Protein AF-A0A920TGI7-F1 (afdb_monomer)

pLDDT: mean 84.49, std 16.95, range [45.69, 96.75]

Sequence (63 aa):
MKYIIRTKDENLRLIDYWVIEEKEEKKAIALAANDTRTRKAYDWSISPVNRAFSPTEGGWKLI

Radius of gyration: 12.66 Å; Cα contacts (8 Å, |Δi|>4): 95; chains: 1; bounding box: 22×30×34 Å

Solvent-accessible surface area (backbone atoms only — not comparable to full-atom values): 3906 Å² total; per-residue (Å²): 82,38,31,40,39,38,24,17,43,92,84,69,45,80,74,49,71,50,76,48,80,38,86,47,69,71,58,44,50,53,54,49,64,68,33,69,65,47,69,69,29,71,42,68,51,76,43,80,45,92,63,87,82,43,82,92,71,82,54,85,82,79,131

Secondary structure (DSSP, 8-state):
-EEEEEEE-TT--EEEEEEEE-S-HHHHHHHHHHSHHHHHSSEEEEEEE-S---GGGTS----

Structure (mmCIF, N/CA/C/O backbone):
data_AF-A0A920TGI7-F1
#
_entry.id   AF-A0A920TGI7-F1
#
loop_
_atom_site.group_PDB
_atom_site.id
_atom_site.type_symbol
_atom_site.label_atom_id
_atom_site.label_alt_id
_atom_site.label_comp_id
_atom_site.label_asym_id
_atom_site.label_entity_id
_atom_site.label_seq_id
_atom_site.pdbx_PDB_ins_code
_atom_site.Cartn_x
_atom_site.Cartn_y
_atom_site.Cartn_z
_atom_site.occupancy
_atom_site.B_iso_or_equiv
_atom_site.auth_seq_id
_atom_site.auth_comp_id
_atom_site.auth_asym_id
_atom_site.auth_atom_id
_atom_site.pdbx_PDB_model_num
ATOM 1 N N . MET A 1 1 ? -5.968 0.702 13.476 1.00 86.25 1 MET A N 1
ATOM 2 C CA . MET A 1 1 ? -5.568 -0.552 12.802 1.00 86.25 1 MET A CA 1
ATOM 3 C C . MET A 1 1 ? -4.230 -0.321 12.133 1.00 86.25 1 MET A C 1
ATOM 5 O O . MET A 1 1 ? -3.867 0.824 11.907 1.00 86.25 1 MET A O 1
ATOM 9 N N . LYS A 1 2 ? -3.476 -1.380 11.855 1.00 88.50 2 LYS A N 1
ATOM 10 C CA . LYS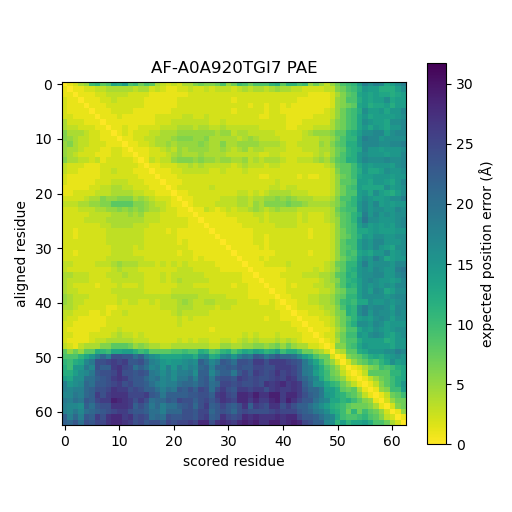 A 1 2 ? -2.220 -1.258 11.114 1.00 88.50 2 LYS A CA 1
ATOM 11 C C . LYS A 1 2 ? -2.438 -1.783 9.706 1.00 88.50 2 LYS A C 1
ATOM 13 O O . LYS A 1 2 ? -3.156 -2.763 9.535 1.00 88.50 2 LYS A O 1
ATOM 18 N N . TYR A 1 3 ? -1.834 -1.140 8.722 1.00 91.75 3 TYR A N 1
ATOM 19 C CA . TYR A 1 3 ? -1.854 -1.574 7.332 1.00 91.75 3 TYR A CA 1
ATOM 20 C C . TYR A 1 3 ? -0.428 -1.614 6.821 1.00 91.75 3 TYR A C 1
ATOM 22 O O . TYR A 1 3 ? 0.330 -0.677 7.052 1.00 91.75 3 TYR A O 1
ATOM 30 N N . ILE A 1 4 ? -0.064 -2.692 6.138 1.00 93.69 4 ILE A N 1
ATOM 31 C CA . ILE A 1 4 ? 1.221 -2.806 5.460 1.00 93.69 4 ILE A CA 1
ATOM 32 C C . ILE A 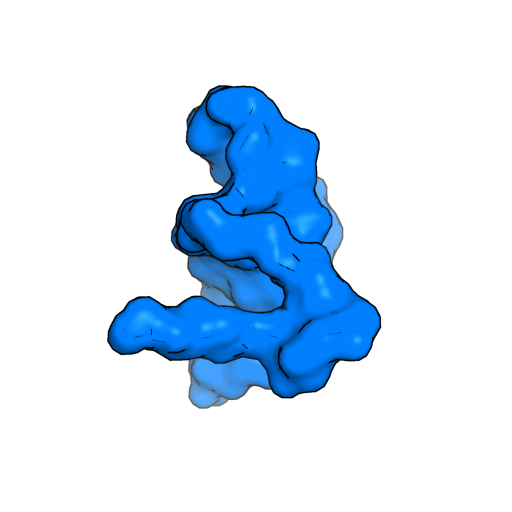1 4 ? 1.037 -2.408 4.003 1.00 93.69 4 ILE A C 1
ATOM 34 O O . ILE A 1 4 ? 0.168 -2.947 3.316 1.00 93.69 4 ILE A O 1
ATOM 38 N N . ILE A 1 5 ? 1.856 -1.467 3.552 1.00 95.75 5 ILE A N 1
ATOM 39 C CA . ILE A 1 5 ? 1.979 -1.073 2.156 1.00 95.75 5 ILE A CA 1
ATOM 40 C C . ILE A 1 5 ? 3.206 -1.775 1.603 1.00 95.75 5 ILE A C 1
ATOM 42 O O . ILE A 1 5 ? 4.236 -1.837 2.271 1.00 95.75 5 ILE A O 1
ATOM 46 N N . ARG A 1 6 ? 3.089 -2.312 0.394 1.00 95.62 6 ARG A N 1
ATOM 47 C CA . ARG A 1 6 ? 4.177 -2.961 -0.337 1.00 95.62 6 ARG A CA 1
ATOM 48 C C . ARG A 1 6 ? 4.255 -2.360 -1.725 1.00 95.62 6 ARG A C 1
ATOM 50 O O . ARG A 1 6 ? 3.220 -2.277 -2.382 1.00 95.62 6 ARG A O 1
ATOM 57 N N . THR A 1 7 ? 5.446 -1.996 -2.175 1.00 96.75 7 THR A N 1
ATOM 58 C CA . THR A 1 7 ? 5.694 -1.482 -3.528 1.00 96.75 7 THR A CA 1
ATOM 59 C C . THR A 1 7 ? 6.504 -2.480 -4.344 1.00 96.75 7 THR A C 1
ATOM 61 O O . THR A 1 7 ? 7.310 -3.239 -3.798 1.00 96.75 7 THR A O 1
ATOM 64 N N . LYS A 1 8 ? 6.284 -2.494 -5.658 1.00 96.62 8 LYS A N 1
ATOM 65 C CA . LYS A 1 8 ? 6.975 -3.381 -6.592 1.00 96.62 8 LYS A CA 1
ATOM 66 C C . LYS A 1 8 ? 7.611 -2.624 -7.752 1.00 96.62 8 LYS A C 1
ATOM 68 O O . LYS A 1 8 ? 7.154 -1.537 -8.116 1.00 96.62 8 LYS A O 1
ATOM 73 N N . ASP A 1 9 ? 8.650 -3.231 -8.318 1.00 94.94 9 ASP A N 1
ATOM 74 C CA . ASP A 1 9 ? 9.271 -2.797 -9.569 1.00 94.94 9 ASP A CA 1
ATOM 75 C C . ASP A 1 9 ? 8.515 -3.331 -10.793 1.00 94.94 9 ASP A C 1
ATOM 77 O O . ASP A 1 9 ? 7.511 -4.040 -10.685 1.00 94.94 9 ASP A O 1
ATOM 81 N N . GLU A 1 10 ? 9.029 -2.994 -11.970 1.00 94.88 10 GLU A N 1
ATOM 82 C CA . GLU A 1 10 ? 8.520 -3.431 -13.274 1.00 94.88 10 GLU A CA 1
ATOM 83 C C . GLU A 1 10 ? 8.578 -4.960 -13.457 1.00 94.88 10 GLU A C 1
ATOM 85 O O . GLU A 1 10 ? 7.831 -5.521 -14.253 1.00 94.88 10 GLU A O 1
ATOM 90 N N . ASN A 1 11 ? 9.422 -5.654 -12.686 1.00 96.12 11 ASN A N 1
ATOM 91 C CA . ASN A 1 11 ? 9.520 -7.115 -12.656 1.00 96.12 11 ASN A CA 1
ATOM 92 C C . ASN A 1 11 ? 8.619 -7.739 -11.575 1.00 96.12 11 ASN A C 1
ATOM 94 O O . ASN A 1 11 ? 8.762 -8.924 -11.263 1.00 96.12 11 ASN A O 1
ATOM 98 N N . LEU A 1 12 ? 7.722 -6.948 -10.973 1.00 90.94 12 LEU A N 1
ATOM 99 C CA . LEU A 1 12 ? 6.851 -7.323 -9.857 1.00 90.94 12 LEU A CA 1
ATOM 100 C C . LEU A 1 12 ? 7.608 -7.795 -8.603 1.00 90.94 12 LEU A C 1
ATOM 102 O O . LEU A 1 12 ? 7.040 -8.479 -7.746 1.00 90.94 12 LEU A O 1
ATOM 106 N N . ARG A 1 13 ? 8.881 -7.419 -8.457 1.00 92.81 13 ARG A N 1
ATOM 107 C CA . ARG A 1 13 ? 9.683 -7.710 -7.267 1.00 92.81 13 ARG A CA 1
ATOM 108 C C . ARG A 1 13 ? 9.392 -6.678 -6.195 1.00 92.81 13 ARG A C 1
ATOM 110 O O . ARG A 1 13 ? 9.318 -5.487 -6.477 1.00 92.81 13 ARG A O 1
ATOM 117 N N . LEU A 1 14 ? 9.250 -7.142 -4.957 1.00 92.06 14 LEU A N 1
ATOM 118 C CA . LEU A 1 14 ? 9.084 -6.273 -3.796 1.00 92.06 14 LEU A CA 1
ATOM 119 C C . LEU A 1 14 ? 10.324 -5.378 -3.643 1.00 92.06 14 LEU A C 1
ATOM 121 O O . LEU A 1 14 ? 11.422 -5.901 -3.466 1.00 92.06 14 LEU A O 1
ATOM 125 N N . ILE A 1 15 ? 10.138 -4.058 -3.688 1.00 93.31 15 ILE A N 1
ATOM 126 C CA . ILE A 1 15 ? 11.226 -3.087 -3.485 1.00 93.31 15 ILE A CA 1
ATOM 127 C C . ILE A 1 15 ? 11.214 -2.557 -2.054 1.00 93.31 15 ILE A C 1
ATOM 129 O O . ILE A 1 15 ? 12.260 -2.470 -1.419 1.00 93.31 15 ILE A O 1
ATOM 133 N N . ASP A 1 16 ? 10.038 -2.182 -1.551 1.00 93.19 16 ASP A N 1
ATOM 134 C CA . ASP A 1 16 ? 9.900 -1.535 -0.250 1.00 93.19 16 ASP A CA 1
ATOM 135 C C . ASP A 1 16 ? 8.582 -1.939 0.424 1.00 93.19 16 ASP A C 1
ATOM 137 O O . ASP A 1 16 ? 7.612 -2.358 -0.223 1.00 93.19 16 ASP A O 1
ATOM 141 N N . TYR A 1 17 ? 8.552 -1.824 1.748 1.00 93.69 17 TYR A N 1
ATOM 142 C CA . TYR A 1 17 ? 7.340 -1.966 2.535 1.00 93.69 17 TYR A CA 1
ATOM 143 C C . TYR A 1 17 ? 7.396 -1.115 3.801 1.00 93.69 17 TYR A C 1
ATOM 145 O O . TYR A 1 17 ? 8.436 -0.937 4.430 1.00 93.69 17 TYR A O 1
ATOM 153 N N . TRP A 1 18 ? 6.238 -0.623 4.223 1.00 94.00 18 TRP A N 1
ATOM 154 C CA . TRP A 1 18 ? 6.102 0.083 5.493 1.00 94.00 18 TRP A CA 1
ATOM 155 C C . TRP A 1 18 ? 4.714 -0.119 6.078 1.00 94.00 18 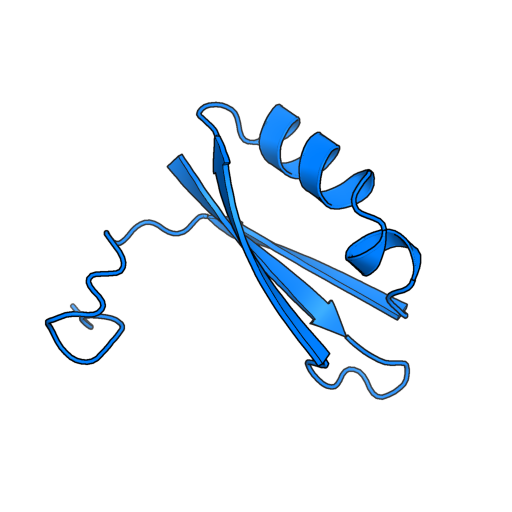TRP A C 1
ATOM 157 O O . TRP A 1 18 ? 3.806 -0.633 5.425 1.00 94.00 18 TRP A O 1
ATOM 167 N N . VAL A 1 19 ? 4.558 0.281 7.336 1.00 91.88 19 VAL A N 1
ATOM 168 C CA . VAL A 1 19 ? 3.293 0.185 8.056 1.00 91.88 19 VAL A CA 1
ATOM 169 C C . VAL A 1 19 ? 2.748 1.582 8.306 1.00 91.8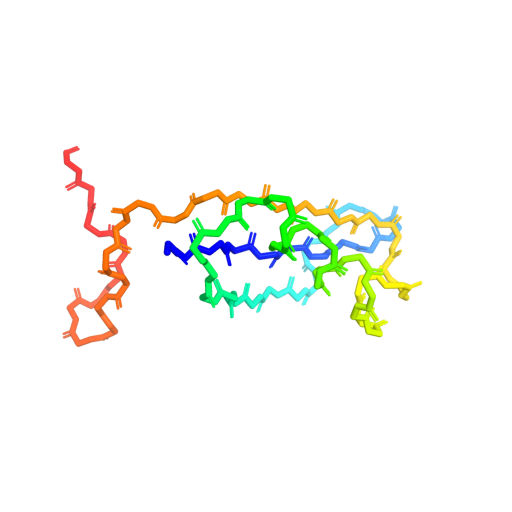8 19 VAL A C 1
ATOM 171 O O . VAL A 1 19 ? 3.482 2.464 8.747 1.00 91.88 19 VAL A O 1
ATOM 174 N N . ILE A 1 20 ? 1.457 1.767 8.054 1.00 92.19 20 ILE A N 1
ATOM 175 C CA . ILE A 1 20 ? 0.697 2.926 8.520 1.00 92.19 20 ILE A CA 1
ATOM 176 C C . ILE A 1 20 ? -0.273 2.487 9.607 1.00 92.19 20 ILE A C 1
ATOM 178 O O . ILE A 1 20 ? -0.870 1.409 9.535 1.00 92.19 20 ILE A O 1
ATOM 182 N N . GLU A 1 21 ? -0.422 3.323 10.625 1.00 91.81 21 GLU A N 1
ATOM 183 C CA . GLU A 1 21 ? -1.400 3.124 11.683 1.00 91.81 21 GLU A CA 1
ATOM 184 C C . GLU A 1 21 ? -2.547 4.109 11.489 1.00 91.81 21 GLU A C 1
ATOM 186 O O . GLU A 1 21 ? -2.370 5.315 11.607 1.00 91.81 21 GLU A O 1
ATOM 191 N N . GLU A 1 22 ? -3.722 3.584 11.156 1.00 92.81 22 GLU A N 1
ATOM 192 C CA . GLU A 1 22 ? -4.911 4.380 10.875 1.00 92.81 22 GLU A CA 1
ATOM 193 C C . GLU A 1 22 ? -6.168 3.615 11.305 1.00 92.81 22 GLU A C 1
ATOM 195 O O . GLU A 1 22 ? -6.229 2.380 11.261 1.00 92.81 22 GLU A O 1
ATOM 200 N N . LYS A 1 23 ? -7.181 4.328 11.797 1.00 88.94 23 LYS A N 1
ATOM 201 C CA . LYS A 1 23 ? -8.433 3.719 12.267 1.00 88.94 23 LYS A CA 1
ATOM 202 C C . LYS A 1 23 ? -9.347 3.342 11.106 1.00 88.94 23 LYS A C 1
ATOM 204 O O . LYS A 1 23 ? -9.986 2.299 11.167 1.00 88.94 23 LYS A O 1
ATOM 209 N N . GLU A 1 24 ? -9.371 4.157 10.057 1.00 91.69 24 GLU A N 1
ATOM 210 C CA . GLU A 1 24 ? -10.244 3.978 8.897 1.00 91.69 24 GLU A CA 1
ATOM 211 C C . GLU A 1 24 ? -9.463 3.485 7.676 1.00 91.69 24 GLU A C 1
ATOM 213 O O . GLU A 1 24 ? -8.511 4.125 7.230 1.00 91.69 24 GLU A O 1
ATOM 218 N N . GLU A 1 25 ? -9.914 2.389 7.070 1.00 89.19 25 GLU A N 1
ATOM 219 C CA . GLU A 1 25 ? -9.286 1.822 5.870 1.00 89.19 25 GLU A CA 1
ATOM 220 C C . GLU A 1 25 ? -9.217 2.827 4.711 1.00 89.19 25 GLU A C 1
ATOM 222 O O . GLU A 1 25 ? -8.187 2.959 4.056 1.00 89.19 25 GLU A O 1
ATOM 227 N N . LYS A 1 26 ? -10.275 3.618 4.498 1.00 94.00 26 LYS A N 1
ATOM 228 C CA . LYS A 1 26 ? -10.302 4.641 3.439 1.00 94.00 26 LYS A CA 1
ATOM 229 C C . LYS A 1 26 ? -9.207 5.695 3.614 1.00 94.00 26 LYS A C 1
ATOM 231 O O . LYS A 1 26 ? -8.586 6.100 2.633 1.00 94.00 26 LYS A O 1
ATOM 236 N N . LYS A 1 27 ? -8.946 6.118 4.855 1.00 94.75 27 LYS A N 1
ATOM 237 C CA . LYS A 1 27 ? -7.855 7.051 5.167 1.00 94.75 27 LYS A CA 1
ATOM 238 C C . LYS A 1 27 ? -6.500 6.385 4.965 1.00 94.75 27 LYS A C 1
ATOM 240 O O . LYS A 1 27 ? -5.611 7.003 4.392 1.00 94.75 27 LYS A O 1
ATOM 245 N N . ALA A 1 28 ? -6.370 5.114 5.343 1.00 93.44 28 ALA A N 1
ATOM 246 C CA . ALA A 1 28 ? -5.155 4.341 5.122 1.00 93.44 28 ALA A CA 1
ATOM 247 C C . ALA A 1 28 ? -4.806 4.240 3.624 1.00 93.44 28 ALA A C 1
ATOM 249 O O . ALA A 1 28 ? -3.670 4.494 3.229 1.00 93.44 28 ALA A O 1
ATOM 250 N N . ILE A 1 29 ? -5.802 3.958 2.780 1.00 94.69 29 ILE A N 1
ATOM 251 C CA . ILE A 1 29 ? -5.651 3.927 1.319 1.00 94.69 29 ILE A CA 1
ATOM 252 C C . ILE A 1 29 ? -5.258 5.308 0.785 1.00 94.69 29 ILE A C 1
ATOM 254 O O . ILE A 1 29 ? -4.329 5.406 -0.011 1.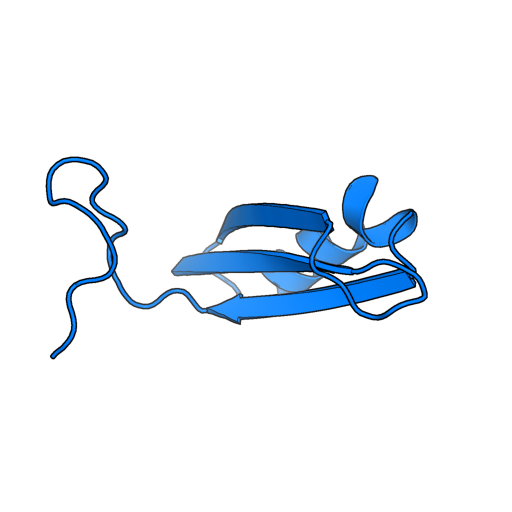00 94.69 29 ILE A O 1
ATOM 258 N N . ALA A 1 30 ? -5.922 6.378 1.233 1.00 96.06 30 ALA A N 1
ATOM 259 C CA . ALA A 1 30 ? -5.611 7.737 0.789 1.00 96.06 30 ALA A CA 1
ATOM 260 C C . ALA A 1 30 ? -4.188 8.175 1.184 1.00 96.06 30 ALA A C 1
ATOM 262 O O . ALA A 1 30 ? -3.498 8.818 0.393 1.00 96.06 30 ALA A O 1
ATOM 263 N N . LEU A 1 31 ? -3.728 7.810 2.384 1.00 95.19 31 LEU A N 1
ATOM 264 C CA . LEU A 1 31 ? -2.356 8.055 2.834 1.00 95.19 31 LEU A CA 1
ATOM 265 C C . LEU A 1 31 ? -1.350 7.266 1.994 1.00 95.19 31 LEU A C 1
ATOM 267 O O . LEU A 1 31 ? -0.369 7.838 1.524 1.00 95.19 31 LEU A O 1
ATOM 271 N N . ALA A 1 32 ? -1.616 5.979 1.758 1.00 95.06 32 ALA A N 1
ATOM 272 C CA . ALA A 1 32 ? -0.772 5.143 0.917 1.00 95.06 32 ALA A CA 1
ATOM 273 C C . ALA A 1 32 ? -0.694 5.686 -0.516 1.00 95.06 3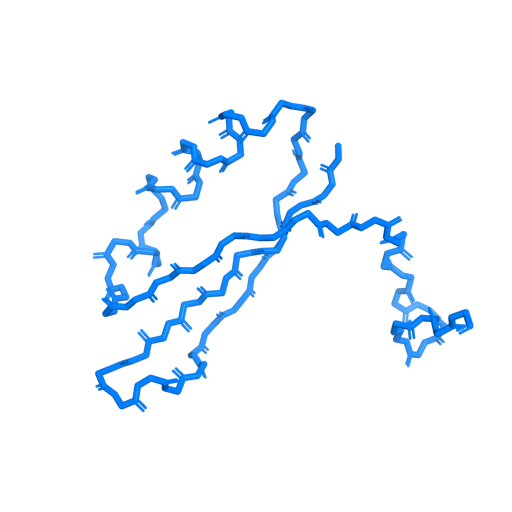2 ALA A C 1
ATOM 275 O O . ALA A 1 32 ? 0.401 5.799 -1.048 1.00 95.06 32 ALA A O 1
ATOM 276 N N . ALA A 1 33 ? -1.811 6.096 -1.119 1.00 94.69 33 ALA A N 1
ATOM 277 C CA . ALA A 1 33 ? -1.855 6.621 -2.485 1.00 94.69 33 ALA A CA 1
ATOM 278 C C . ALA A 1 33 ? -1.119 7.966 -2.656 1.00 94.69 33 ALA A C 1
ATOM 280 O O . ALA A 1 33 ? -0.623 8.264 -3.742 1.00 94.69 33 ALA A O 1
ATOM 281 N N . ASN A 1 34 ? -1.033 8.774 -1.595 1.00 95.31 34 ASN A N 1
ATOM 282 C CA . ASN A 1 34 ? -0.334 10.061 -1.617 1.00 95.31 34 ASN A CA 1
ATOM 283 C C . ASN A 1 34 ? 1.168 9.960 -1.290 1.00 95.31 34 ASN A C 1
ATOM 285 O O . ASN A 1 34 ? 1.889 10.946 -1.466 1.00 95.31 34 ASN A O 1
ATOM 289 N N . ASP A 1 35 ? 1.660 8.806 -0.831 1.00 94.69 35 ASP A N 1
ATOM 290 C CA . ASP A 1 35 ? 3.075 8.615 -0.496 1.00 94.69 35 ASP A CA 1
ATOM 291 C C . ASP A 1 35 ? 3.957 8.675 -1.759 1.00 94.69 35 ASP A C 1
ATOM 293 O O . ASP A 1 35 ? 3.640 8.134 -2.818 1.00 94.69 35 ASP A O 1
ATOM 297 N N . THR A 1 36 ? 5.114 9.329 -1.665 1.00 94.44 36 THR A N 1
ATOM 298 C CA . THR A 1 36 ? 6.048 9.424 -2.799 1.00 94.44 36 THR A CA 1
ATOM 299 C C . THR A 1 36 ? 6.535 8.043 -3.259 1.00 94.44 36 THR A C 1
ATOM 301 O O . THR A 1 36 ? 6.802 7.854 -4.444 1.00 94.44 36 THR A O 1
ATOM 304 N N . ARG A 1 37 ? 6.645 7.071 -2.345 1.00 93.50 37 ARG A N 1
ATOM 305 C CA . ARG A 1 37 ? 7.107 5.706 -2.632 1.00 93.50 37 ARG A CA 1
ATOM 306 C C . ARG A 1 37 ? 6.104 4.920 -3.463 1.00 93.50 37 ARG A C 1
ATOM 308 O O . ARG A 1 37 ? 6.517 4.255 -4.404 1.00 93.50 37 ARG A O 1
ATOM 315 N N . THR A 1 38 ? 4.809 5.018 -3.165 1.00 94.12 38 THR A N 1
ATOM 316 C CA . THR A 1 38 ? 3.761 4.383 -3.986 1.00 94.12 38 THR A CA 1
ATOM 317 C C . THR A 1 38 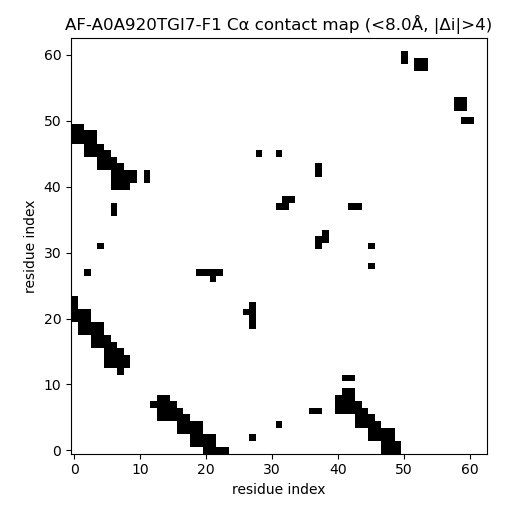? 3.619 5.080 -5.331 1.00 94.12 38 THR A C 1
ATOM 319 O O . THR A 1 38 ? 3.501 4.406 -6.345 1.00 94.12 38 THR A O 1
ATOM 322 N N . ARG A 1 39 ? 3.721 6.416 -5.371 1.00 93.00 39 ARG A N 1
ATOM 323 C CA . ARG A 1 39 ? 3.655 7.197 -6.618 1.00 93.00 39 ARG A CA 1
ATOM 324 C C . ARG A 1 39 ? 4.795 6.910 -7.596 1.00 93.00 39 ARG A C 1
ATOM 326 O O . ARG A 1 39 ? 4.627 7.139 -8.788 1.00 93.00 39 ARG A O 1
ATOM 333 N N . LYS A 1 40 ? 5.956 6.483 -7.094 1.00 92.69 40 LYS A N 1
ATOM 334 C CA . LYS A 1 40 ? 7.119 6.091 -7.908 1.00 92.69 40 LYS A CA 1
ATOM 335 C C . LYS A 1 40 ? 7.168 4.592 -8.209 1.00 92.69 40 LYS A C 1
ATOM 337 O O . LYS A 1 40 ? 7.974 4.184 -9.038 1.00 92.69 40 LYS A O 1
ATOM 342 N N . ALA A 1 41 ? 6.378 3.783 -7.509 1.00 93.69 41 ALA A N 1
ATOM 343 C CA . ALA A 1 41 ? 6.349 2.344 -7.711 1.00 93.69 41 ALA A CA 1
ATOM 344 C C . ALA A 1 41 ? 5.613 1.993 -9.006 1.00 93.69 41 ALA A C 1
ATOM 346 O O . ALA A 1 41 ? 4.686 2.694 -9.407 1.00 93.69 41 ALA A O 1
ATOM 347 N N . TYR A 1 42 ? 6.004 0.880 -9.623 1.00 95.88 42 TYR A N 1
ATOM 348 C CA . TYR A 1 42 ? 5.277 0.334 -10.767 1.00 95.88 42 TYR A CA 1
ATOM 349 C C . TYR A 1 42 ? 3.913 -0.220 -10.332 1.00 95.88 42 TYR A C 1
ATOM 351 O O . TYR A 1 42 ? 2.893 0.033 -10.966 1.00 95.88 42 TYR A O 1
ATOM 359 N N . ASP A 1 43 ? 3.901 -0.940 -9.208 1.00 95.81 43 ASP A N 1
ATOM 360 C CA . ASP A 1 43 ? 2.700 -1.477 -8.569 1.00 95.81 43 ASP A CA 1
ATOM 361 C C . ASP A 1 43 ? 2.811 -1.326 -7.046 1.00 95.81 43 ASP A C 1
ATOM 363 O O . ASP A 1 43 ? 3.911 -1.280 -6.481 1.00 95.81 43 ASP A O 1
ATOM 367 N N . TRP A 1 44 ? 1.676 -1.254 -6.357 1.00 96.25 44 TRP A N 1
ATOM 368 C CA . TRP A 1 44 ? 1.638 -1.266 -4.901 1.00 96.25 44 TRP A CA 1
ATOM 369 C C . TRP A 1 44 ? 0.363 -1.916 -4.370 1.00 96.25 44 TRP A C 1
ATOM 371 O O . TRP A 1 44 ? -0.684 -1.938 -5.005 1.00 96.25 44 TRP A O 1
ATOM 381 N N . SER A 1 45 ? 0.456 -2.455 -3.159 1.00 95.19 45 SER A N 1
ATOM 382 C CA . SER A 1 45 ? -0.671 -3.081 -2.467 1.00 95.19 45 SER A CA 1
ATOM 383 C C . SER A 1 45 ? -0.716 -2.643 -1.014 1.00 95.19 45 SER A C 1
ATOM 385 O O . SER A 1 45 ? 0.321 -2.363 -0.410 1.00 95.19 45 SER A O 1
ATOM 387 N N . ILE A 1 46 ? -1.919 -2.613 -0.451 1.00 94.50 46 ILE A N 1
ATOM 388 C CA . ILE A 1 46 ? -2.167 -2.369 0.967 1.00 94.50 46 ILE A CA 1
ATOM 389 C C . ILE A 1 46 ? -2.913 -3.567 1.549 1.00 94.50 46 ILE A C 1
ATOM 391 O O . ILE A 1 46 ? -3.787 -4.145 0.906 1.00 94.50 46 ILE A O 1
ATOM 395 N N . SER A 1 47 ? -2.544 -3.992 2.754 1.00 92.38 47 SER A N 1
ATOM 396 C CA . SER A 1 47 ? -3.234 -5.081 3.449 1.00 92.38 47 SER A CA 1
ATOM 397 C C . SER A 1 47 ? -3.376 -4.758 4.933 1.00 92.38 47 SER A C 1
ATOM 399 O O . SER A 1 47 ? -2.412 -4.263 5.526 1.00 92.38 47 SER A O 1
ATOM 401 N N . PRO A 1 48 ? -4.526 -5.050 5.563 1.00 90.38 48 PRO A N 1
ATOM 402 C CA . PRO A 1 48 ? -4.656 -4.920 7.005 1.00 90.38 48 PRO A CA 1
ATOM 403 C C . PRO A 1 48 ? -3.701 -5.886 7.711 1.00 90.38 48 PRO A C 1
ATOM 405 O O . PRO 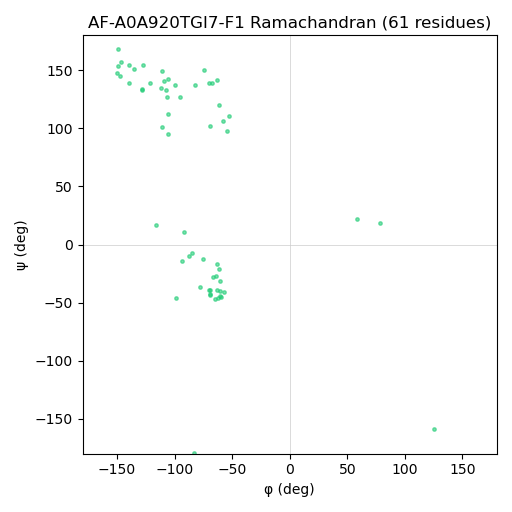A 1 48 ? -3.495 -7.028 7.300 1.00 90.38 48 PRO A O 1
ATOM 408 N N . VAL A 1 49 ? -3.121 -5.411 8.803 1.00 85.94 49 VAL A N 1
ATOM 409 C CA . VAL A 1 49 ? -2.212 -6.149 9.669 1.00 85.94 49 VAL A CA 1
ATOM 410 C C . VAL A 1 49 ? -2.937 -6.394 10.984 1.00 85.94 49 VAL A C 1
ATOM 412 O O . VAL A 1 49 ? -3.058 -5.503 11.822 1.00 85.94 49 VAL A O 1
ATOM 415 N N . ASN A 1 50 ? -3.447 -7.615 11.147 1.00 67.94 50 ASN A N 1
ATOM 416 C CA . ASN A 1 50 ? -4.283 -7.983 12.293 1.00 67.94 50 ASN A CA 1
ATOM 417 C C . ASN A 1 50 ? -3.476 -8.411 13.536 1.00 67.94 50 ASN A C 1
ATOM 419 O O . ASN A 1 50 ? -4.037 -8.621 14.605 1.00 67.94 50 ASN A O 1
ATOM 423 N N . ARG A 1 51 ? -2.150 -8.560 13.420 1.00 60.22 51 ARG A N 1
ATOM 424 C CA . ARG A 1 51 ? -1.284 -8.938 14.545 1.00 60.22 51 ARG A CA 1
ATOM 425 C C . ARG A 1 51 ? -0.467 -7.740 14.992 1.00 60.22 51 ARG A C 1
ATOM 427 O O . ARG A 1 51 ? 0.133 -7.057 14.165 1.00 60.22 51 ARG A O 1
ATOM 434 N N . ALA A 1 52 ? -0.428 -7.504 16.301 1.00 51.69 52 ALA A N 1
ATOM 435 C CA . ALA A 1 52 ? 0.572 -6.649 16.916 1.00 51.69 52 ALA A CA 1
ATOM 436 C C . ALA A 1 52 ? 1.953 -7.178 16.501 1.00 51.69 52 ALA A C 1
ATOM 438 O O . ALA A 1 52 ? 2.426 -8.176 17.035 1.00 51.69 52 ALA A O 1
ATOM 439 N N . PHE A 1 53 ? 2.552 -6.574 15.472 1.00 52.00 53 PHE A N 1
ATOM 440 C CA . PHE A 1 53 ? 3.929 -6.845 15.085 1.00 52.00 53 PHE A CA 1
ATOM 441 C C . PHE A 1 53 ? 4.796 -6.530 16.306 1.00 52.00 53 PHE A C 1
ATOM 443 O O . PHE A 1 53 ? 4.921 -5.364 16.684 1.00 52.00 53 PHE A O 1
ATOM 450 N N . SER A 1 54 ? 5.288 -7.580 16.964 1.00 49.06 54 SER A N 1
ATOM 451 C CA . SER A 1 54 ? 6.112 -7.498 18.166 1.00 49.06 54 SER A CA 1
ATOM 452 C C . SER A 1 54 ? 7.552 -7.823 17.766 1.00 49.06 54 SER A C 1
ATOM 454 O O . SER A 1 54 ? 7.905 -9.000 17.653 1.00 49.06 54 SER A O 1
ATOM 456 N N . PRO A 1 55 ? 8.390 -6.811 17.477 1.00 49.88 55 PRO A N 1
ATOM 457 C CA . PRO A 1 55 ? 9.763 -7.039 17.029 1.00 49.88 55 PRO A CA 1
ATOM 458 C C . PRO A 1 55 ? 10.634 -7.742 18.084 1.00 49.88 55 PRO A C 1
ATOM 460 O O . PRO A 1 55 ? 11.659 -8.314 17.732 1.00 49.88 55 PRO A O 1
ATOM 463 N N . THR A 1 56 ? 10.218 -7.764 19.354 1.00 56.50 56 THR A N 1
ATOM 464 C CA . THR A 1 56 ? 10.898 -8.476 20.448 1.00 56.50 56 THR A CA 1
ATOM 465 C C . THR A 1 56 ? 10.711 -9.997 20.428 1.00 56.50 56 THR A C 1
ATOM 467 O O . THR A 1 56 ? 11.442 -10.687 21.129 1.00 56.50 56 THR A O 1
ATOM 470 N N . GLU A 1 57 ? 9.785 -10.542 19.630 1.00 51.47 57 GLU A N 1
ATOM 471 C CA . GLU A 1 57 ? 9.462 -11.983 19.616 1.00 51.47 57 GLU A CA 1
ATOM 472 C C . GLU A 1 57 ? 9.776 -12.695 18.282 1.00 51.47 57 GLU A C 1
ATOM 474 O O . GLU A 1 5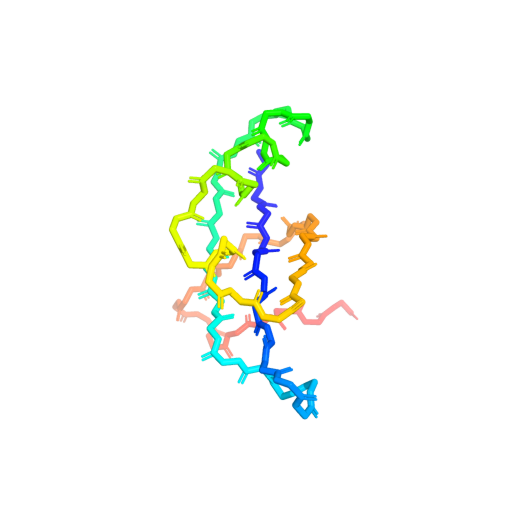7 ? 9.302 -13.802 18.043 1.00 51.47 57 GLU A O 1
ATOM 479 N N . GLY A 1 58 ? 10.587 -12.106 17.395 1.00 51.44 58 GLY A N 1
ATOM 480 C CA . GLY A 1 58 ? 11.132 -12.843 16.242 1.00 51.44 58 GLY A CA 1
ATOM 481 C C . GLY A 1 58 ? 10.187 -13.045 15.048 1.00 51.44 58 GLY A C 1
ATOM 482 O O . GLY A 1 58 ? 10.465 -13.879 14.190 1.00 51.44 58 GLY A O 1
ATOM 483 N N . GLY A 1 59 ? 9.107 -12.263 14.935 1.00 58.38 59 GLY A N 1
ATOM 484 C CA . GLY A 1 59 ? 8.321 -12.153 13.700 1.00 58.38 59 GLY A CA 1
ATOM 485 C C . GLY A 1 59 ? 6.826 -12.448 13.839 1.00 58.38 59 GLY A C 1
ATOM 486 O O . GLY A 1 59 ? 6.222 -12.304 14.901 1.00 58.38 59 GLY A O 1
ATOM 487 N N . TRP A 1 60 ? 6.198 -12.789 12.710 1.00 54.16 60 TRP A N 1
ATOM 488 C CA . TRP A 1 60 ? 4.757 -13.017 12.601 1.00 54.16 60 TRP A CA 1
ATOM 489 C C . TRP A 1 60 ? 4.352 -14.301 13.341 1.00 54.16 60 TRP A C 1
ATOM 491 O O . TRP A 1 60 ? 4.518 -15.388 12.796 1.00 54.16 60 TRP A O 1
ATOM 501 N N . LYS A 1 61 ? 3.785 -14.192 14.555 1.00 49.25 61 LYS A N 1
ATOM 502 C CA . LYS A 1 61 ? 3.199 -15.341 15.282 1.00 49.25 61 LYS A CA 1
ATOM 503 C C . LYS A 1 61 ? 2.203 -16.058 14.380 1.00 49.25 61 LYS A C 1
ATOM 505 O O . LYS A 1 61 ? 1.186 -15.449 14.100 1.00 49.25 61 LYS A O 1
ATOM 510 N N . LEU A 1 62 ? 2.469 -17.274 13.906 1.00 45.69 62 LEU A N 1
ATOM 511 C CA . LEU A 1 62 ? 1.473 -18.135 13.253 1.00 45.69 62 LEU A CA 1
ATOM 512 C C . LEU A 1 62 ? 0.476 -18.620 14.326 1.00 45.69 62 LEU A C 1
ATOM 514 O O . LEU A 1 62 ? 0.892 -18.874 15.454 1.00 45.69 62 LEU A O 1
ATOM 518 N N . ILE A 1 63 ? -0.823 -18.653 14.004 1.00 49.97 63 ILE A N 1
ATOM 519 C CA . ILE A 1 63 ? -1.809 -19.411 14.800 1.00 49.97 63 ILE A CA 1
ATOM 520 C C . ILE A 1 63 ? -1.741 -20.834 14.265 1.00 49.97 63 ILE A C 1
ATOM 522 O O . ILE A 1 63 ? -1.664 -20.933 13.016 1.00 49.97 63 ILE A O 1
#

Mean predicted aligned error: 7.63 Å

Nearest PDB structures (foldseek):
  4h4n-assembly1_A  TM=6.706E-01  e=3.397E+00  Bacillus anthracis str. Ames
  4ynr-assembly1_A  TM=5.682E-01  e=2.048E+00  Mycobacterium tuberculosis CDC1551
  7b5i-assembly1_AB  TM=5.882E-01  e=2.637E+00  Nostoc sp. PCC 7120 = FACHB-418
  5tva-assembly2_B  TM=4.723E-01  e=5.635E+00  Aquifex aeolicus
  2j3w-assembly1_C  TM=5.541E-01  e=7.732E+00  Mus musculus

Foldseek 3Di:
DKKKKFFAAPVRDTDDIDIDDDDDPVVVVVVNCPDPRCVPGPDMDMDDDPDPADVVPPGDDDD